Protein AF-A0A2P4SS61-F1 (afdb_monomer_lite)

Structure (mmCIF, N/CA/C/O backbone):
data_AF-A0A2P4SS61-F1
#
_entry.id   AF-A0A2P4SS61-F1
#
loop_
_atom_site.group_PDB
_atom_site.id
_atom_site.type_symbol
_atom_site.label_atom_id
_atom_site.label_alt_id
_atom_site.label_comp_id
_atom_site.label_asym_id
_atom_site.label_entity_id
_atom_site.label_seq_id
_atom_site.pdbx_PDB_ins_code
_atom_site.Cartn_x
_atom_site.Cartn_y
_atom_site.Cartn_z
_atom_site.occupancy
_atom_site.B_iso_or_equiv
_atom_site.auth_seq_id
_atom_site.auth_comp_id
_atom_site.auth_asym_id
_atom_site.auth_atom_id
_atom_site.pdbx_PDB_model_num
ATOM 1 N N . MET A 1 1 ? 5.487 9.441 -10.536 1.00 86.31 1 MET A N 1
ATOM 2 C CA . MET A 1 1 ? 6.917 9.079 -10.366 1.00 86.31 1 MET A CA 1
ATOM 3 C C . MET A 1 1 ? 7.861 10.261 -10.064 1.00 86.31 1 MET A C 1
ATOM 5 O O . MET A 1 1 ? 9.071 10.093 -10.123 1.00 86.31 1 MET A O 1
ATOM 9 N N . LYS A 1 2 ? 7.363 11.444 -9.656 1.00 88.50 2 LYS A N 1
ATOM 10 C CA . LYS A 1 2 ? 8.161 12.692 -9.573 1.00 88.50 2 LYS A CA 1
ATOM 11 C C . LYS A 1 2 ? 9.349 12.662 -8.593 1.00 88.50 2 LYS A C 1
ATOM 13 O O . LYS A 1 2 ? 10.308 13.393 -8.792 1.00 88.50 2 LYS A O 1
ATOM 18 N N . VAL A 1 3 ? 9.294 11.827 -7.553 1.00 93.12 3 VAL A N 1
ATOM 19 C CA . VAL A 1 3 ? 10.321 11.766 -6.492 1.00 93.12 3 VAL A CA 1
ATOM 20 C C . VAL A 1 3 ? 11.414 10.721 -6.737 1.00 93.12 3 VAL A C 1
ATOM 22 O O . VAL A 1 3 ? 12.412 10.712 -6.022 1.00 93.12 3 VAL A O 1
ATOM 25 N N . VAL A 1 4 ? 11.265 9.859 -7.751 1.00 91.88 4 VAL A N 1
ATOM 26 C CA . VAL A 1 4 ? 12.262 8.822 -8.068 1.00 91.88 4 VAL A CA 1
ATOM 27 C C . VAL A 1 4 ? 13.613 9.447 -8.450 1.00 91.88 4 VAL A C 1
ATOM 29 O O . VAL A 1 4 ? 14.601 9.089 -7.815 1.00 91.88 4 VAL A O 1
ATOM 32 N N . PRO A 1 5 ? 13.706 10.457 -9.340 1.00 91.62 5 PRO A N 1
ATOM 33 C CA . PRO A 1 5 ? 14.998 11.071 -9.667 1.00 91.62 5 PRO A CA 1
ATOM 34 C C . PRO A 1 5 ? 15.740 11.650 -8.450 1.00 91.62 5 PRO A C 1
ATOM 36 O O . PRO A 1 5 ? 16.960 11.542 -8.356 1.00 91.62 5 PRO A O 1
ATOM 39 N N . MET A 1 6 ? 15.006 12.209 -7.478 1.00 94.12 6 MET A N 1
ATOM 40 C CA . MET A 1 6 ? 15.594 12.737 -6.239 1.00 94.12 6 MET A CA 1
ATOM 41 C C . MET A 1 6 ? 16.212 11.623 -5.384 1.00 94.12 6 MET A C 1
ATOM 43 O O . MET A 1 6 ? 17.304 11.784 -4.838 1.00 94.12 6 MET A O 1
ATOM 47 N N . ALA A 1 7 ? 15.525 10.483 -5.277 1.00 92.81 7 ALA A N 1
ATOM 48 C CA . ALA A 1 7 ? 16.041 9.319 -4.569 1.00 92.81 7 ALA A CA 1
ATOM 49 C C . ALA A 1 7 ? 17.278 8.736 -5.278 1.00 92.81 7 ALA A C 1
ATOM 51 O O . ALA A 1 7 ? 18.254 8.387 -4.613 1.00 92.81 7 ALA A O 1
ATOM 52 N N . GLU A 1 8 ? 17.285 8.705 -6.614 1.00 91.06 8 GLU A N 1
ATOM 53 C CA . GLU A 1 8 ? 18.435 8.240 -7.396 1.00 91.06 8 GLU A CA 1
ATOM 54 C C . GLU A 1 8 ? 19.665 9.127 -7.158 1.00 91.06 8 GLU A C 1
ATOM 56 O O . GLU A 1 8 ? 20.767 8.629 -6.921 1.00 91.06 8 GLU A O 1
ATOM 61 N N . GLU A 1 9 ? 19.478 10.450 -7.176 1.00 91.38 9 GLU A N 1
ATOM 62 C CA . GLU A 1 9 ? 20.546 11.417 -6.924 1.00 91.38 9 GLU A CA 1
ATOM 63 C C . GLU A 1 9 ? 21.148 11.238 -5.523 1.00 91.38 9 GLU A C 1
ATOM 65 O O . GLU A 1 9 ? 22.372 11.243 -5.358 1.00 91.38 9 GLU A O 1
ATOM 70 N N . TYR A 1 10 ? 20.303 11.033 -4.511 1.00 92.62 10 TYR A N 1
ATOM 71 C CA . TYR A 1 10 ? 20.761 10.749 -3.154 1.00 92.62 10 TYR A CA 1
ATOM 72 C C . TYR A 1 10 ? 21.567 9.443 -3.082 1.00 92.62 10 TYR A C 1
ATOM 74 O O . TYR A 1 10 ? 22.653 9.414 -2.495 1.00 92.62 10 TYR A O 1
ATOM 82 N N . CYS A 1 11 ? 21.088 8.373 -3.722 1.00 91.56 11 CYS A N 1
ATOM 83 C CA . CYS A 1 11 ? 21.790 7.092 -3.780 1.00 91.56 11 CYS A CA 1
ATOM 84 C C . CYS A 1 11 ? 23.142 7.204 -4.499 1.00 91.56 11 CYS A C 1
ATOM 86 O O . CYS A 1 11 ? 24.132 6.674 -4.002 1.00 91.56 11 CYS A O 1
ATOM 88 N N . LYS A 1 12 ? 23.230 7.951 -5.607 1.00 89.31 12 LYS A N 1
ATOM 89 C CA . LYS A 1 12 ? 24.498 8.210 -6.318 1.00 89.31 12 LYS A CA 1
ATOM 90 C C . LYS A 1 12 ? 25.542 8.896 -5.431 1.00 89.31 12 LYS A C 1
ATOM 92 O O . LYS A 1 12 ? 26.730 8.628 -5.575 1.00 89.31 12 LYS A O 1
ATOM 97 N N . LYS A 1 13 ? 25.113 9.757 -4.501 1.00 91.00 13 LYS A N 1
ATOM 98 C CA . LYS A 1 13 ? 26.004 10.457 -3.555 1.00 91.00 13 LYS A CA 1
ATOM 99 C C . LYS A 1 13 ? 26.447 9.591 -2.374 1.00 91.00 13 LYS A C 1
ATOM 101 O O . LYS A 1 13 ? 27.495 9.856 -1.794 1.00 91.00 13 LYS A O 1
ATOM 106 N N . THR A 1 14 ? 25.649 8.598 -1.987 1.00 91.62 14 THR A N 1
ATOM 107 C CA . THR A 1 14 ? 25.824 7.862 -0.721 1.00 91.62 14 THR A CA 1
ATOM 108 C C . THR A 1 14 ? 26.256 6.407 -0.900 1.00 91.62 14 THR A C 1
ATOM 110 O O . THR A 1 14 ? 26.855 5.835 0.010 1.00 91.62 14 THR A O 1
ATOM 113 N N . ILE A 1 15 ? 26.012 5.807 -2.068 1.00 88.62 15 ILE A N 1
ATOM 114 C CA . ILE A 1 15 ? 26.295 4.397 -2.351 1.00 88.62 15 ILE A CA 1
ATOM 115 C C . ILE A 1 15 ? 27.513 4.289 -3.268 1.00 88.62 15 ILE A C 1
ATOM 117 O O . ILE A 1 15 ? 27.494 4.700 -4.425 1.00 88.62 15 ILE A O 1
ATOM 121 N N . ARG A 1 16 ? 28.575 3.665 -2.749 1.00 83.38 16 ARG A N 1
ATOM 122 C CA . ARG A 1 16 ? 29.900 3.571 -3.387 1.00 83.38 16 ARG A CA 1
ATOM 123 C C . ARG A 1 16 ? 29.903 2.854 -4.750 1.00 83.38 16 ARG A C 1
ATOM 125 O O . ARG A 1 16 ? 30.780 3.121 -5.561 1.00 83.38 16 ARG A O 1
ATOM 132 N N . HIS A 1 17 ? 28.921 1.983 -4.994 1.00 83.38 17 HIS A N 1
ATOM 133 C CA . HIS A 1 17 ? 28.799 1.127 -6.183 1.00 83.38 17 HIS A CA 1
ATOM 134 C C . HIS A 1 17 ? 27.441 1.282 -6.888 1.00 83.38 17 HIS A C 1
ATOM 136 O O . HIS A 1 17 ? 26.876 0.311 -7.375 1.00 83.38 17 HIS A O 1
ATOM 142 N N . MET A 1 18 ? 26.873 2.495 -6.928 1.00 78.88 18 MET A N 1
ATOM 143 C CA . MET A 1 18 ? 25.515 2.700 -7.465 1.00 78.88 18 MET A CA 1
ATOM 144 C C . MET A 1 18 ? 25.347 2.193 -8.909 1.00 78.88 18 MET A C 1
ATOM 146 O O . MET A 1 18 ? 24.299 1.646 -9.230 1.00 78.88 18 MET A O 1
ATOM 150 N N . ALA A 1 19 ? 26.384 2.284 -9.748 1.00 75.75 19 ALA A N 1
ATOM 151 C CA . ALA A 1 19 ? 26.342 1.795 -11.130 1.00 75.75 19 ALA A CA 1
ATOM 152 C C . ALA A 1 19 ? 25.915 0.315 -11.248 1.00 75.75 19 ALA A C 1
ATOM 154 O O . ALA A 1 19 ? 25.241 -0.048 -12.206 1.00 75.75 19 ALA A O 1
ATOM 155 N N . GLU A 1 20 ? 26.226 -0.519 -10.250 1.00 79.94 20 GLU A N 1
ATOM 156 C CA . GLU A 1 20 ? 25.826 -1.936 -10.198 1.00 79.94 20 GLU A CA 1
ATOM 157 C C . GLU A 1 20 ? 24.316 -2.122 -9.939 1.00 79.94 20 GLU A C 1
ATOM 159 O O . GLU A 1 20 ? 23.765 -3.190 -10.184 1.00 79.94 20 GLU A O 1
ATOM 164 N N . TYR A 1 21 ? 23.621 -1.076 -9.481 1.00 78.50 21 TYR A N 1
ATOM 165 C CA . TYR A 1 21 ? 22.190 -1.076 -9.164 1.00 78.50 21 TYR A CA 1
ATOM 166 C C . TYR A 1 21 ? 21.334 -0.358 -10.210 1.00 78.50 21 TYR A C 1
ATOM 168 O O . TYR A 1 21 ? 20.114 -0.294 -10.055 1.00 78.50 21 TYR A O 1
ATOM 176 N N . GLN A 1 22 ? 21.938 0.178 -11.274 1.00 79.44 22 GLN A N 1
ATOM 177 C CA . GLN A 1 22 ? 21.225 0.968 -12.279 1.00 79.44 22 GLN A CA 1
ATOM 178 C C . GLN A 1 22 ? 20.121 0.160 -12.982 1.00 79.44 22 GLN A C 1
ATOM 180 O O . GLN A 1 22 ? 19.019 0.667 -13.190 1.00 79.44 22 GLN A O 1
ATOM 185 N N . GLU A 1 23 ? 20.364 -1.119 -13.279 1.00 78.88 23 GLU A N 1
ATOM 186 C CA . GLU A 1 23 ? 19.347 -2.005 -13.863 1.00 78.88 23 GLU A CA 1
ATOM 187 C C . GLU A 1 23 ? 18.187 -2.277 -12.891 1.00 78.88 23 GLU A C 1
ATOM 189 O O . GLU A 1 23 ? 17.019 -2.261 -13.282 1.00 78.88 23 GLU A O 1
ATOM 194 N N . HIS A 1 24 ? 18.487 -2.466 -11.602 1.00 82.69 24 HIS A N 1
ATOM 195 C CA . HIS A 1 24 ? 17.469 -2.648 -10.563 1.00 82.69 24 HIS A CA 1
ATOM 196 C C . HIS A 1 24 ? 16.630 -1.386 -10.342 1.00 82.69 24 HIS A C 1
ATOM 198 O O . HIS A 1 24 ? 15.429 -1.482 -10.077 1.00 82.69 24 HIS A O 1
ATOM 204 N N . TRP A 1 25 ? 17.249 -0.213 -10.490 1.00 88.69 25 TRP A N 1
ATOM 205 C CA . TRP A 1 25 ? 16.561 1.071 -10.451 1.00 88.69 25 TRP A CA 1
ATOM 206 C C . TRP A 1 25 ? 15.530 1.182 -11.574 1.00 88.69 25 TRP A C 1
ATOM 208 O O . TRP A 1 25 ? 14.345 1.406 -11.319 1.00 88.69 25 TRP A O 1
ATOM 218 N N . PHE A 1 26 ? 15.975 0.938 -12.811 1.00 90.38 26 PHE A N 1
ATOM 219 C CA . PHE A 1 26 ? 15.113 0.970 -13.989 1.00 90.38 26 PHE A CA 1
ATOM 220 C C . PHE A 1 26 ? 13.969 -0.042 -13.887 1.00 90.38 26 PHE A C 1
ATOM 222 O O . PHE A 1 26 ? 12.832 0.272 -14.230 1.00 90.38 26 PHE A O 1
ATOM 229 N N . TYR A 1 27 ? 14.237 -1.239 -13.358 1.00 93.25 27 TYR A N 1
ATOM 230 C CA . TYR A 1 27 ? 13.207 -2.254 -13.151 1.00 93.25 27 TYR A CA 1
ATOM 231 C C . TYR A 1 27 ? 12.065 -1.757 -12.251 1.00 93.25 27 TYR A C 1
ATOM 233 O O . TYR A 1 27 ? 10.894 -1.913 -12.602 1.00 93.25 27 TYR A O 1
ATOM 241 N N . PHE A 1 28 ? 12.388 -1.154 -11.100 1.00 94.88 28 PHE A N 1
ATOM 242 C CA . PHE A 1 28 ? 11.371 -0.615 -10.194 1.00 94.88 28 PHE A CA 1
ATOM 243 C C . PHE A 1 28 ? 10.558 0.487 -10.876 1.00 94.88 28 PHE A C 1
ATOM 245 O O . PHE A 1 28 ? 9.327 0.461 -10.836 1.00 94.88 28 PHE A O 1
ATOM 252 N N . GLU A 1 29 ? 11.243 1.436 -11.517 1.00 95.06 29 GLU A N 1
ATOM 253 C CA . GLU A 1 29 ? 10.599 2.563 -12.184 1.00 95.06 29 GLU A CA 1
ATOM 254 C C . GLU A 1 29 ? 9.654 2.101 -13.297 1.00 95.06 29 GLU A C 1
ATOM 256 O O . GLU A 1 29 ? 8.484 2.485 -13.294 1.00 95.06 29 GLU A O 1
ATOM 261 N N . ALA A 1 30 ? 10.120 1.219 -14.181 1.00 95.38 30 ALA A N 1
ATOM 262 C CA . ALA A 1 30 ? 9.322 0.692 -15.280 1.00 95.38 30 ALA A CA 1
ATOM 263 C C . ALA A 1 30 ? 8.084 -0.064 -14.775 1.00 95.38 30 ALA A C 1
ATOM 265 O O . ALA A 1 30 ? 6.982 0.148 -15.275 1.00 95.38 30 ALA A O 1
ATOM 266 N N . LYS A 1 31 ? 8.221 -0.910 -13.742 1.00 97.06 31 LYS A N 1
ATOM 267 C CA . LYS A 1 31 ? 7.077 -1.639 -13.164 1.00 97.06 31 LYS A CA 1
ATOM 268 C C . LYS A 1 31 ? 6.001 -0.700 -12.624 1.00 97.06 31 LYS A C 1
ATOM 270 O O . LYS A 1 31 ? 4.818 -0.959 -12.830 1.00 97.06 31 LYS A O 1
ATOM 275 N N . TRP A 1 32 ? 6.397 0.381 -11.959 1.00 97.44 32 TRP A N 1
ATOM 276 C CA . TRP A 1 32 ? 5.450 1.379 -11.465 1.00 97.44 32 TRP A CA 1
ATOM 277 C C . TRP A 1 32 ? 4.841 2.226 -12.582 1.00 97.44 32 TRP A C 1
ATOM 279 O O . TRP A 1 32 ? 3.655 2.529 -12.505 1.00 97.44 32 TRP A O 1
ATOM 289 N N . GLN A 1 33 ? 5.601 2.572 -13.624 1.00 96.38 33 GLN A N 1
ATOM 290 C CA . GLN A 1 33 ? 5.058 3.251 -14.805 1.00 96.38 33 GLN A CA 1
ATOM 291 C C . GLN A 1 33 ? 3.977 2.396 -15.481 1.00 96.38 33 GLN A C 1
ATOM 293 O O . GLN A 1 33 ? 2.853 2.868 -15.628 1.00 96.38 33 GLN A O 1
ATOM 298 N N . PHE A 1 34 ? 4.260 1.116 -15.754 1.00 96.88 34 PHE A N 1
ATOM 299 C CA . PHE A 1 34 ? 3.276 0.200 -16.340 1.00 96.88 34 PHE A CA 1
ATOM 300 C C . PHE A 1 34 ? 2.013 0.055 -15.489 1.00 96.88 34 PHE A C 1
ATOM 302 O O . PHE A 1 34 ? 0.916 0.036 -16.030 1.00 96.88 34 PHE A O 1
ATOM 309 N N . TYR A 1 35 ? 2.143 -0.028 -14.163 1.00 97.88 35 TYR A N 1
ATOM 310 C CA . TYR A 1 35 ? 0.983 -0.087 -13.272 1.00 97.88 35 TYR A CA 1
ATOM 311 C C . TYR A 1 35 ? 0.119 1.182 -13.346 1.00 97.88 35 TYR A C 1
ATOM 313 O O . TYR A 1 35 ? -1.105 1.092 -13.431 1.00 97.88 35 TYR A O 1
ATOM 321 N N . LEU A 1 36 ? 0.745 2.364 -13.312 1.00 97.06 36 LEU A N 1
ATOM 322 C CA . LEU A 1 36 ? 0.020 3.635 -13.376 1.00 97.06 36 LEU A CA 1
ATOM 323 C C . LEU A 1 36 ? -0.692 3.803 -14.722 1.00 97.06 36 LEU A C 1
ATOM 325 O O . LEU A 1 36 ? -1.822 4.281 -14.744 1.00 97.06 36 LEU A O 1
ATOM 329 N N . GLU A 1 37 ? -0.064 3.369 -15.816 1.00 96.44 37 GLU A N 1
ATOM 330 C CA . GLU A 1 37 ? -0.681 3.312 -17.145 1.00 96.44 37 GLU A CA 1
ATOM 331 C C . GLU A 1 37 ? -1.847 2.314 -17.187 1.00 96.44 37 GLU A C 1
ATOM 333 O O . GLU A 1 37 ? -2.932 2.674 -17.632 1.00 96.44 37 GLU A O 1
ATOM 338 N N . GLU A 1 38 ? -1.667 1.098 -16.655 1.00 96.81 38 GLU A N 1
ATOM 339 C CA . GLU A 1 38 ? -2.710 0.058 -16.594 1.00 96.81 38 GLU A CA 1
ATOM 340 C C . GLU A 1 38 ? -3.948 0.507 -15.798 1.00 96.81 38 GLU A C 1
ATOM 342 O O . GLU A 1 38 ? -5.055 0.046 -16.063 1.00 96.81 38 GLU A O 1
ATOM 347 N N . ARG A 1 39 ? -3.776 1.396 -14.812 1.00 97.69 39 ARG A N 1
ATOM 348 C CA . ARG A 1 39 ? -4.869 1.985 -14.020 1.00 97.69 39 ARG A CA 1
ATOM 349 C C . ARG A 1 39 ? -5.314 3.363 -14.497 1.00 97.69 39 ARG A C 1
ATOM 351 O O . ARG A 1 39 ? -6.156 3.968 -13.836 1.00 97.69 39 ARG A O 1
ATOM 358 N N . GLU A 1 40 ? -4.750 3.872 -15.589 1.00 96.94 40 GLU A N 1
ATOM 359 C CA . GLU A 1 40 ? -5.021 5.214 -16.119 1.00 96.94 40 GLU A CA 1
ATOM 360 C C . GLU A 1 40 ? -4.854 6.333 -15.066 1.00 96.94 40 GLU A C 1
ATOM 362 O O . GLU A 1 40 ? -5.559 7.346 -15.069 1.00 96.94 40 GLU A O 1
ATOM 367 N N . ILE A 1 41 ? -3.905 6.155 -14.139 1.00 96.06 41 ILE A N 1
ATOM 368 C CA . ILE A 1 41 ? -3.615 7.118 -13.073 1.00 96.06 41 ILE A CA 1
ATOM 369 C C . ILE A 1 41 ? -2.646 8.160 -13.618 1.00 96.06 41 ILE A C 1
ATOM 371 O O . ILE A 1 41 ? -1.423 7.999 -13.594 1.00 96.06 41 ILE A O 1
ATOM 375 N N . ASN A 1 42 ? -3.211 9.260 -14.091 1.00 92.56 42 ASN A N 1
ATOM 376 C CA . ASN A 1 42 ? -2.471 10.405 -14.598 1.00 92.56 42 ASN A CA 1
ATOM 377 C C . ASN A 1 42 ? -3.188 11.719 -14.246 1.00 92.56 42 ASN A C 1
ATOM 379 O O . ASN A 1 42 ? -4.308 11.729 -13.727 1.00 92.56 42 ASN A O 1
ATOM 383 N N . GLU A 1 43 ? -2.517 12.842 -14.506 1.00 88.88 43 GLU A N 1
ATOM 384 C CA . GLU A 1 43 ? -3.051 14.172 -14.192 1.00 88.88 43 GLU A CA 1
ATOM 385 C C . GLU A 1 43 ? -4.319 14.495 -15.001 1.00 88.88 43 GLU A C 1
ATOM 387 O O . GLU A 1 43 ? -5.222 15.144 -14.472 1.00 88.88 43 GLU A O 1
ATOM 392 N N . GLU A 1 44 ? -4.429 13.990 -16.235 1.00 88.69 44 GLU A N 1
ATOM 393 C CA . GLU A 1 44 ? -5.590 14.196 -17.112 1.00 88.69 44 GLU A CA 1
ATOM 394 C C . GLU A 1 44 ? -6.861 13.554 -16.533 1.00 88.69 44 GLU A C 1
ATOM 396 O O . GLU A 1 44 ? -7.924 14.174 -16.531 1.00 88.69 44 GLU A O 1
ATOM 401 N N . ASN A 1 45 ? -6.742 12.363 -15.939 1.00 87.56 45 ASN A N 1
ATOM 402 C CA . ASN A 1 45 ? -7.835 11.654 -15.270 1.00 87.56 45 ASN A CA 1
ATOM 403 C C . ASN A 1 45 ? -7.965 12.003 -13.772 1.00 87.56 45 ASN A C 1
ATOM 405 O O . ASN A 1 45 ? -8.505 11.234 -12.974 1.00 87.56 45 ASN A O 1
ATOM 409 N N . GLN A 1 46 ? -7.439 13.157 -13.341 1.00 90.44 46 GLN A N 1
ATOM 410 C CA . GLN A 1 46 ? -7.485 13.611 -11.942 1.00 90.44 46 GLN A CA 1
ATOM 411 C C . GLN A 1 46 ? -6.901 12.593 -10.942 1.00 90.44 46 GLN A C 1
ATOM 413 O O . GLN A 1 46 ? -7.303 12.564 -9.777 1.00 90.44 46 GLN A O 1
ATOM 418 N N . ASN A 1 47 ? -5.960 11.754 -11.384 1.00 88.56 47 ASN A N 1
ATOM 419 C CA . ASN A 1 47 ? -5.385 10.646 -10.618 1.00 88.56 47 ASN A CA 1
ATOM 420 C C . ASN A 1 47 ? -6.419 9.630 -10.090 1.00 88.56 47 ASN A C 1
ATOM 422 O O . ASN A 1 47 ? -6.185 8.988 -9.064 1.00 88.56 47 ASN A O 1
ATOM 426 N N . LYS A 1 48 ? -7.567 9.480 -10.760 1.00 93.25 48 LYS A N 1
ATOM 427 C CA . LYS A 1 48 ? -8.544 8.432 -10.445 1.00 93.25 48 LYS A CA 1
ATOM 428 C C . LYS A 1 48 ? -8.147 7.138 -11.143 1.00 93.25 48 LYS A C 1
ATOM 430 O O . LYS A 1 48 ? -7.853 7.140 -12.330 1.00 93.25 48 LYS A O 1
ATOM 435 N N . ALA A 1 49 ? -8.149 6.041 -10.395 1.00 96.69 49 ALA A N 1
ATOM 436 C CA . ALA A 1 49 ? -7.842 4.729 -10.943 1.00 96.69 49 ALA A CA 1
ATOM 437 C C . ALA A 1 49 ? -9.051 4.141 -11.679 1.00 96.69 49 ALA A C 1
ATOM 439 O O . ALA A 1 49 ? -10.172 4.176 -11.165 1.00 96.69 49 ALA A O 1
ATOM 440 N N . VAL A 1 50 ? -8.800 3.559 -12.846 1.00 97.06 50 VAL A N 1
ATOM 441 C CA . VAL A 1 50 ? -9.758 2.759 -13.610 1.00 97.06 50 VAL A CA 1
ATOM 442 C C . VAL A 1 50 ? -9.463 1.285 -13.353 1.00 97.06 50 VAL A C 1
ATOM 444 O O . VAL A 1 50 ? -8.320 0.846 -13.454 1.00 97.06 50 VAL A O 1
ATOM 447 N N . PHE A 1 51 ? -10.492 0.522 -12.989 1.00 97.38 51 PHE A N 1
ATOM 448 C CA . PHE A 1 51 ? -10.388 -0.919 -12.759 1.00 97.38 51 PHE A CA 1
ATOM 449 C C . PHE A 1 51 ? -11.077 -1.690 -13.890 1.00 97.38 51 PHE A C 1
ATOM 451 O O . PHE A 1 51 ? -12.054 -1.185 -14.444 1.00 97.38 51 PHE A O 1
ATOM 458 N N . PRO A 1 52 ? -10.615 -2.912 -14.214 1.00 96.56 52 PRO A N 1
ATOM 459 C CA . PRO A 1 52 ? -11.307 -3.775 -15.166 1.00 96.56 52 PRO A CA 1
ATOM 460 C C . PRO A 1 52 ? -12.741 -4.092 -14.718 1.00 96.56 52 PRO A C 1
ATOM 462 O O . PRO A 1 52 ? -12.988 -4.243 -13.520 1.00 96.56 52 PRO A O 1
ATOM 465 N N . ASP A 1 53 ? -13.654 -4.284 -15.676 1.00 95.00 53 ASP A N 1
ATOM 466 C CA . ASP A 1 53 ? -15.054 -4.655 -15.400 1.00 95.00 53 ASP A CA 1
ATOM 467 C C . ASP A 1 53 ? -15.162 -5.943 -14.568 1.00 95.00 53 ASP A C 1
ATOM 469 O O . ASP A 1 53 ? -15.981 -6.033 -13.653 1.00 95.00 53 ASP A O 1
ATOM 473 N N . ASN A 1 54 ? -14.308 -6.934 -14.863 1.00 95.81 54 ASN A N 1
ATOM 474 C CA . ASN A 1 54 ? -14.124 -8.105 -14.013 1.00 95.81 54 ASN A CA 1
ATOM 475 C C . ASN A 1 54 ? -12.804 -8.004 -13.242 1.00 95.81 54 ASN A C 1
ATOM 477 O O . ASN A 1 54 ? -11.724 -8.142 -13.817 1.00 95.81 54 ASN A O 1
ATOM 481 N N . TYR A 1 55 ? -12.903 -7.800 -11.931 1.00 96.50 55 TYR A N 1
ATOM 482 C CA . TYR A 1 55 ? -11.754 -7.740 -11.029 1.00 96.50 55 TYR A CA 1
ATOM 483 C C . TYR A 1 55 ? -12.032 -8.494 -9.721 1.00 96.50 55 TYR A C 1
ATOM 485 O O . TYR A 1 55 ? -11.779 -8.013 -8.610 1.00 96.50 55 TYR A O 1
ATOM 493 N N . ASP A 1 56 ? -12.614 -9.685 -9.867 1.00 97.25 56 ASP A N 1
ATOM 494 C CA . ASP A 1 56 ? -12.868 -10.628 -8.781 1.00 97.25 56 ASP A CA 1
ATOM 495 C C . ASP A 1 56 ? -11.569 -11.213 -8.182 1.00 97.25 56 ASP A C 1
ATOM 497 O O . ASP A 1 56 ? -10.454 -10.838 -8.545 1.00 97.25 56 ASP A O 1
ATOM 501 N N . ALA A 1 57 ? -11.696 -12.119 -7.210 1.00 97.56 57 ALA A N 1
ATOM 502 C CA . ALA A 1 57 ? -10.535 -12.710 -6.546 1.00 97.56 57 ALA A CA 1
ATOM 503 C C . ALA A 1 57 ? -9.621 -13.502 -7.503 1.00 97.56 57 ALA A C 1
ATOM 505 O O . ALA A 1 57 ? -8.404 -13.500 -7.313 1.00 97.56 57 ALA A O 1
ATOM 506 N N . GLU A 1 58 ? -10.175 -14.154 -8.530 1.00 97.88 58 GLU A N 1
ATOM 507 C CA . GLU A 1 58 ? -9.398 -14.934 -9.495 1.00 97.88 58 GLU A CA 1
ATOM 508 C C . GLU A 1 58 ? -8.622 -14.010 -10.445 1.00 97.88 58 GLU A C 1
ATOM 510 O O . GLU A 1 58 ? -7.426 -14.209 -10.679 1.00 97.88 58 GLU A O 1
ATOM 515 N N . GLU A 1 59 ? -9.267 -12.958 -10.946 1.00 98.19 59 GLU A N 1
ATOM 516 C CA . GLU A 1 59 ? -8.615 -11.969 -11.806 1.00 98.19 59 GLU A CA 1
ATOM 517 C C . GLU A 1 59 ? -7.573 -11.138 -11.048 1.00 98.19 59 GLU A C 1
ATOM 519 O O . GLU A 1 59 ? -6.493 -10.855 -11.584 1.00 98.19 59 GLU A O 1
ATOM 524 N N . ARG A 1 60 ? -7.819 -10.822 -9.770 1.00 98.19 60 ARG A N 1
ATOM 525 C CA . ARG A 1 60 ? -6.806 -10.204 -8.900 1.00 98.19 60 ARG A CA 1
ATOM 526 C C . ARG A 1 60 ? -5.599 -11.109 -8.709 1.00 98.19 60 ARG A C 1
ATOM 528 O O . ARG A 1 60 ? -4.471 -10.651 -8.862 1.00 98.19 60 ARG A O 1
ATOM 535 N N . GLU A 1 61 ? -5.809 -12.400 -8.470 1.00 97.56 61 GLU A N 1
ATOM 536 C CA . GLU A 1 61 ? -4.719 -13.368 -8.337 1.00 97.56 61 GLU A CA 1
ATOM 537 C C . GLU A 1 61 ? -3.846 -13.416 -9.605 1.00 97.56 61 GLU A C 1
ATOM 539 O O . GLU A 1 61 ? -2.617 -13.329 -9.525 1.00 97.56 61 GLU A O 1
ATOM 544 N N . LYS A 1 62 ? -4.463 -13.476 -10.793 1.00 97.94 62 LYS A N 1
ATOM 545 C CA . LYS A 1 62 ? -3.742 -13.421 -12.080 1.00 97.94 62 LYS A CA 1
ATOM 546 C C . LYS A 1 62 ? -2.971 -12.109 -12.243 1.00 97.94 62 LYS A C 1
ATOM 548 O O . LYS A 1 62 ? -1.824 -12.117 -12.699 1.00 97.94 62 LYS A O 1
ATOM 553 N N . THR A 1 63 ? -3.581 -10.991 -11.863 1.00 97.94 63 THR A N 1
ATOM 554 C CA . THR A 1 63 ? -2.980 -9.652 -11.945 1.00 97.94 63 THR A CA 1
ATOM 555 C C . THR A 1 63 ? -1.765 -9.530 -11.024 1.00 97.94 63 THR A C 1
ATOM 557 O O . THR A 1 63 ? -0.680 -9.163 -11.474 1.00 97.94 63 THR A O 1
ATOM 560 N N . TYR A 1 64 ? -1.880 -9.953 -9.766 1.00 98.19 64 TYR A N 1
ATOM 561 C CA . TYR A 1 64 ? -0.788 -9.881 -8.792 1.00 98.19 64 TYR A CA 1
ATOM 562 C C . TYR A 1 64 ? 0.397 -10.767 -9.185 1.00 98.19 64 TYR A C 1
ATOM 564 O O . TYR A 1 64 ? 1.553 -10.366 -9.029 1.00 98.19 64 TYR A O 1
ATOM 572 N N . ARG A 1 65 ? 0.141 -11.944 -9.772 1.00 97.50 65 ARG A N 1
ATOM 573 C CA . ARG A 1 65 ? 1.211 -12.779 -10.344 1.00 97.50 65 ARG A CA 1
ATOM 574 C C . ARG A 1 65 ? 1.920 -12.093 -11.509 1.00 97.50 65 ARG A C 1
ATOM 576 O O . ARG A 1 65 ? 3.142 -12.193 -11.593 1.00 97.50 65 ARG A O 1
ATOM 583 N N . ARG A 1 66 ? 1.193 -11.372 -12.367 1.00 96.88 66 ARG A N 1
ATOM 584 C CA . ARG A 1 66 ? 1.753 -10.631 -13.513 1.00 96.88 66 ARG A CA 1
ATOM 585 C C . ARG A 1 66 ? 2.655 -9.472 -13.086 1.00 96.88 66 ARG A C 1
ATOM 587 O O . ARG A 1 66 ? 3.679 -9.221 -13.722 1.00 96.88 66 ARG A O 1
ATOM 594 N N . TRP A 1 67 ? 2.294 -8.769 -12.015 1.00 97.12 67 TRP A N 1
ATOM 595 C CA . TRP A 1 67 ? 3.122 -7.687 -11.471 1.00 97.12 67 TRP A CA 1
ATOM 596 C C . TRP A 1 67 ? 4.380 -8.204 -10.770 1.00 97.12 67 TRP A C 1
ATOM 598 O O . TRP A 1 67 ? 5.416 -7.531 -10.780 1.00 97.12 67 TRP A O 1
ATOM 608 N N . SER A 1 68 ? 4.322 -9.411 -10.211 1.00 96.25 68 SER A N 1
ATOM 609 C CA . SER A 1 68 ? 5.457 -10.034 -9.535 1.00 96.25 68 SER A CA 1
ATOM 610 C C . SER A 1 68 ? 6.623 -10.361 -10.476 1.00 96.25 68 SER A C 1
ATOM 612 O O . SER A 1 68 ? 6.453 -10.537 -11.682 1.00 96.25 68 SER A O 1
ATOM 614 N N . SER A 1 69 ? 7.828 -10.476 -9.914 1.00 92.19 69 SER A N 1
ATOM 615 C CA . SER A 1 69 ? 9.014 -10.930 -10.655 1.00 92.19 69 SER A CA 1
ATOM 616 C C . SER A 1 69 ? 9.145 -12.458 -10.724 1.00 92.19 69 SER A C 1
ATOM 618 O O . SER A 1 69 ? 9.849 -12.972 -11.583 1.00 92.19 69 SER A O 1
ATOM 620 N N . GLU A 1 70 ? 8.509 -13.188 -9.802 1.00 90.88 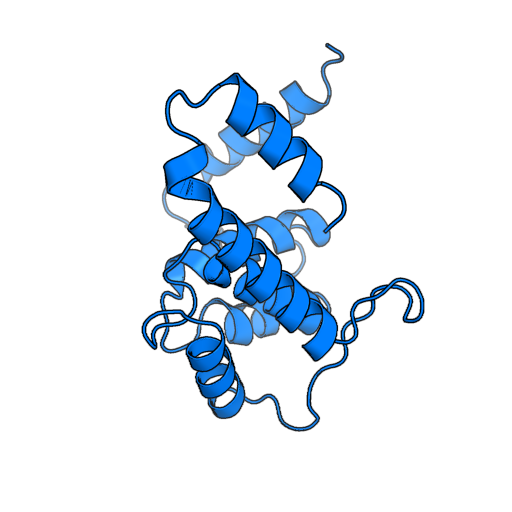70 GLU A N 1
ATOM 621 C CA . GLU A 1 70 ? 8.745 -14.626 -9.555 1.00 90.88 70 GLU A CA 1
ATOM 622 C C . GLU A 1 70 ? 7.446 -15.448 -9.501 1.00 90.88 70 GLU A C 1
ATOM 624 O O . GLU A 1 70 ? 7.423 -16.564 -8.989 1.00 90.88 70 GLU A O 1
ATOM 629 N N . GLY A 1 71 ? 6.334 -14.883 -9.970 1.00 93.69 71 GLY A N 1
ATOM 630 C CA . GLY A 1 71 ? 5.017 -15.520 -9.922 1.00 93.69 71 GLY A CA 1
ATOM 631 C C . GLY A 1 71 ? 4.334 -15.483 -8.550 1.00 93.69 71 GLY A C 1
ATOM 632 O O . GLY A 1 71 ? 3.259 -16.059 -8.410 1.00 93.69 71 GLY A O 1
ATOM 633 N N . ARG A 1 72 ? 4.913 -14.806 -7.547 1.00 96.31 72 ARG A N 1
ATOM 634 C CA . ARG A 1 72 ? 4.313 -14.600 -6.217 1.00 96.31 72 ARG A CA 1
ATOM 635 C C . ARG A 1 72 ? 4.162 -13.108 -5.923 1.00 96.31 72 ARG A C 1
ATOM 637 O O . ARG A 1 72 ? 5.132 -12.454 -5.547 1.00 96.31 72 ARG A O 1
ATOM 644 N N . GLY A 1 73 ? 2.946 -12.590 -6.105 1.00 97.56 73 GLY A N 1
ATOM 645 C CA . GLY A 1 73 ? 2.622 -11.172 -5.922 1.00 97.56 73 GLY A CA 1
ATOM 646 C C . GLY A 1 73 ? 2.846 -10.678 -4.498 1.00 97.56 73 GLY A C 1
ATOM 647 O O . GLY A 1 73 ? 2.481 -11.352 -3.537 1.00 97.56 73 GLY A O 1
ATOM 648 N N . GLY A 1 74 ? 3.442 -9.497 -4.373 1.00 97.75 74 GLY A N 1
ATOM 649 C CA . GLY A 1 74 ? 3.649 -8.804 -3.101 1.00 97.75 74 GLY A CA 1
ATOM 650 C C . GLY A 1 74 ? 4.910 -9.224 -2.350 1.00 97.75 74 GLY A C 1
ATOM 651 O O . GLY A 1 74 ? 5.110 -8.829 -1.205 1.00 97.75 74 GLY A O 1
ATOM 652 N N . ARG A 1 75 ? 5.762 -10.052 -2.964 1.00 96.50 75 ARG A N 1
ATOM 653 C CA . ARG A 1 75 ? 6.972 -10.583 -2.320 1.00 96.50 75 ARG A CA 1
ATOM 654 C C . ARG A 1 75 ? 8.142 -9.594 -2.352 1.00 96.50 75 ARG A C 1
ATOM 656 O O . ARG A 1 75 ? 9.099 -9.754 -1.594 1.00 96.50 75 ARG A O 1
ATOM 663 N N . ARG A 1 76 ? 8.136 -8.624 -3.268 1.00 96.00 76 ARG A N 1
ATOM 664 C CA . ARG A 1 76 ? 9.277 -7.752 -3.561 1.00 96.00 76 ARG A CA 1
ATOM 665 C C . ARG A 1 76 ? 8.930 -6.288 -3.293 1.00 96.00 76 ARG A C 1
ATOM 667 O O . ARG A 1 76 ? 7.781 -5.898 -3.114 1.00 96.00 76 ARG A O 1
ATOM 674 N N . GLY A 1 77 ? 9.969 -5.456 -3.247 1.00 95.38 77 GLY A N 1
ATOM 675 C CA . GLY A 1 77 ? 9.827 -4.035 -2.923 1.00 95.38 77 GLY A CA 1
ATOM 676 C C . GLY A 1 77 ? 9.024 -3.234 -3.952 1.00 95.38 77 GLY A C 1
ATOM 677 O O . GLY A 1 77 ? 8.514 -2.174 -3.608 1.00 95.38 77 GLY A O 1
ATOM 678 N N . HIS A 1 78 ? 8.888 -3.716 -5.194 1.00 96.94 78 HIS A N 1
ATOM 679 C CA . HIS A 1 78 ? 8.082 -3.039 -6.214 1.00 96.94 78 HIS A CA 1
ATOM 680 C C . HIS A 1 78 ? 6.596 -3.384 -6.104 1.00 96.94 78 HIS A C 1
ATOM 682 O O . HIS A 1 78 ? 5.773 -2.480 -6.188 1.00 96.94 78 HIS A O 1
ATOM 688 N N . ASP A 1 79 ? 6.248 -4.659 -5.902 1.00 98.00 79 ASP A N 1
ATOM 689 C CA . ASP A 1 79 ? 4.869 -5.144 -6.005 1.00 98.00 79 ASP A CA 1
ATOM 690 C C . ASP A 1 79 ? 4.111 -5.167 -4.672 1.00 98.00 79 ASP A C 1
ATOM 692 O O . ASP A 1 79 ? 2.897 -4.984 -4.679 1.00 98.00 79 ASP A O 1
ATOM 696 N N . ALA A 1 80 ? 4.786 -5.315 -3.526 1.00 98.50 80 ALA A N 1
ATOM 697 C CA . ALA A 1 80 ? 4.127 -5.238 -2.217 1.00 98.50 80 ALA A CA 1
ATOM 698 C C . ALA A 1 80 ? 3.400 -3.894 -1.992 1.00 98.50 80 ALA A C 1
ATOM 700 O O . ALA A 1 80 ? 2.189 -3.901 -1.749 1.00 98.50 80 ALA A O 1
ATOM 701 N N . PRO A 1 81 ? 4.073 -2.729 -2.126 1.00 98.50 81 PRO A N 1
ATOM 702 C CA . PRO A 1 81 ? 3.393 -1.439 -2.041 1.00 98.50 81 PRO A CA 1
ATOM 703 C C . PRO A 1 81 ? 2.420 -1.183 -3.201 1.00 98.50 81 PRO A C 1
ATOM 705 O O . PRO A 1 81 ? 1.433 -0.483 -3.002 1.00 98.50 81 PRO A O 1
ATOM 708 N N . MET A 1 82 ? 2.652 -1.751 -4.387 1.00 98.62 82 MET A N 1
ATOM 709 C CA . MET A 1 82 ? 1.761 -1.590 -5.544 1.00 98.62 82 MET A CA 1
ATOM 710 C C . MET A 1 82 ? 0.406 -2.269 -5.320 1.00 98.62 82 MET A C 1
ATOM 712 O O . MET A 1 82 ? -0.625 -1.635 -5.504 1.00 98.62 82 MET A O 1
ATOM 716 N N . ILE A 1 83 ? 0.394 -3.521 -4.850 1.00 98.81 83 ILE A N 1
ATOM 717 C CA . ILE A 1 83 ? -0.843 -4.247 -4.519 1.00 98.81 83 ILE A CA 1
ATOM 718 C C . ILE A 1 83 ? -1.576 -3.562 -3.361 1.00 98.81 83 ILE A C 1
ATOM 720 O O . ILE A 1 83 ? -2.795 -3.410 -3.401 1.00 98.81 83 ILE A O 1
ATOM 724 N N . ALA A 1 84 ? -0.842 -3.105 -2.343 1.00 98.81 84 ALA A N 1
ATOM 725 C CA . ALA A 1 84 ? -1.427 -2.351 -1.239 1.00 98.81 84 ALA A CA 1
ATOM 726 C C . ALA A 1 84 ? -2.088 -1.044 -1.713 1.00 98.81 84 ALA A C 1
ATOM 728 O O . ALA A 1 84 ? -3.175 -0.692 -1.255 1.00 98.81 84 ALA A O 1
ATOM 729 N N . TYR A 1 85 ? -1.448 -0.343 -2.650 1.00 98.62 85 TYR A N 1
ATOM 730 C CA . TYR A 1 85 ? -1.974 0.883 -3.237 1.00 98.62 85 TYR A CA 1
ATOM 731 C C . TYR A 1 85 ? -3.192 0.624 -4.139 1.00 98.62 85 TYR A C 1
ATOM 733 O O . TYR A 1 85 ? -4.195 1.321 -4.005 1.00 98.62 85 TYR A O 1
ATOM 741 N N . ASP A 1 86 ? -3.157 -0.416 -4.979 1.00 98.75 86 ASP A N 1
ATOM 742 C CA . ASP A 1 86 ? -4.295 -0.874 -5.795 1.00 98.75 86 ASP A CA 1
ATOM 743 C C . ASP A 1 86 ? -5.514 -1.214 -4.921 1.00 98.75 86 ASP A C 1
ATOM 745 O O . ASP A 1 86 ? -6.641 -0.802 -5.207 1.00 98.75 86 ASP A O 1
ATOM 749 N N . ALA A 1 87 ? -5.282 -1.900 -3.798 1.00 98.69 87 ALA A N 1
ATOM 750 C CA . ALA A 1 87 ? -6.318 -2.204 -2.821 1.00 98.69 87 ALA A CA 1
ATOM 751 C C . ALA A 1 87 ? -6.906 -0.939 -2.183 1.00 98.69 87 ALA A C 1
ATOM 753 O O . ALA A 1 87 ? -8.128 -0.818 -2.098 1.00 98.69 87 ALA A O 1
ATOM 754 N N . LEU A 1 88 ? -6.063 0.011 -1.764 1.00 98.56 88 LEU A N 1
ATOM 755 C CA . LEU A 1 88 ? -6.512 1.266 -1.160 1.00 98.56 88 LEU A CA 1
ATOM 756 C C . LEU A 1 88 ? -7.362 2.092 -2.134 1.00 98.56 88 LEU A C 1
ATOM 758 O O . LEU A 1 88 ? -8.415 2.594 -1.748 1.00 98.56 88 LEU A O 1
ATOM 762 N N . LEU A 1 89 ? -6.936 2.194 -3.395 1.00 97.94 89 LEU A N 1
ATOM 763 C CA . LEU A 1 89 ? -7.678 2.894 -4.446 1.00 97.94 89 LEU A CA 1
ATOM 764 C C . LEU A 1 89 ? -9.031 2.233 -4.733 1.00 97.94 89 LEU A C 1
ATOM 766 O O . LEU A 1 89 ? -10.029 2.922 -4.930 1.00 97.94 89 LEU A O 1
ATOM 770 N N . GLY A 1 90 ? -9.066 0.900 -4.743 1.00 97.50 90 GLY A N 1
ATOM 771 C CA . GLY A 1 90 ? -10.259 0.129 -5.080 1.00 97.50 90 GLY A CA 1
ATOM 772 C C . GLY A 1 90 ? -11.238 -0.101 -3.930 1.00 97.50 90 GLY A C 1
ATOM 773 O O . GLY A 1 90 ? -12.375 -0.488 -4.185 1.00 97.50 90 GLY A O 1
ATOM 774 N N . CYS A 1 91 ? -10.832 0.116 -2.674 1.00 97.75 91 CYS A N 1
ATOM 775 C CA . CYS A 1 91 ? -11.676 -0.212 -1.521 1.00 97.75 91 CYS A CA 1
ATOM 776 C C . CYS A 1 91 ? -12.808 0.788 -1.266 1.00 97.75 91 CYS A C 1
ATOM 778 O O . CYS A 1 91 ? -13.723 0.486 -0.508 1.00 97.75 91 CYS A O 1
ATOM 780 N N . GLY A 1 92 ? -12.748 2.003 -1.824 1.00 95.50 92 GLY A N 1
ATOM 781 C CA . GLY A 1 92 ? -13.766 3.034 -1.575 1.00 95.50 92 GLY A CA 1
ATOM 782 C C . GLY A 1 92 ? -13.913 3.423 -0.094 1.00 95.50 92 GLY A C 1
ATOM 783 O O . GLY A 1 92 ? -14.955 3.923 0.330 1.00 95.50 92 GLY A O 1
ATOM 784 N N . GLY A 1 93 ? -12.882 3.176 0.718 1.00 96.56 93 GLY A N 1
ATOM 785 C CA . GLY A 1 93 ? -12.930 3.342 2.166 1.00 96.56 93 GLY A CA 1
ATOM 786 C C . GLY A 1 93 ? -13.696 2.245 2.905 1.00 96.56 93 GLY A C 1
ATOM 787 O O . GLY A 1 93 ? -14.029 2.457 4.068 1.00 96.56 93 GLY A O 1
ATOM 788 N N . ASP A 1 94 ? -13.976 1.101 2.286 1.00 98.12 94 ASP A N 1
ATOM 789 C CA . ASP A 1 94 ? -14.509 -0.101 2.932 1.00 98.12 94 ASP A CA 1
ATOM 790 C C . ASP A 1 94 ? -13.356 -0.993 3.430 1.00 98.12 94 ASP A C 1
ATOM 792 O O . ASP A 1 94 ? -12.470 -1.382 2.666 1.00 98.12 94 ASP A O 1
ATOM 796 N N . TRP A 1 95 ? -13.343 -1.297 4.731 1.00 98.50 95 TRP A N 1
ATOM 797 C CA . TRP A 1 95 ? -12.293 -2.119 5.340 1.00 98.50 95 TRP A CA 1
ATOM 798 C C . TRP A 1 95 ? -12.314 -3.566 4.835 1.00 98.50 95 TRP A C 1
ATOM 800 O O . TRP A 1 95 ? -11.264 -4.149 4.573 1.00 98.50 95 TRP A O 1
ATOM 810 N N . THR A 1 96 ? -13.499 -4.153 4.671 1.00 98.31 96 THR A N 1
ATOM 811 C CA . THR A 1 96 ? -13.649 -5.521 4.173 1.00 98.31 96 THR A CA 1
ATOM 812 C C . THR A 1 96 ? -13.149 -5.628 2.739 1.00 98.31 96 THR A C 1
ATOM 814 O O . THR A 1 96 ? -12.430 -6.575 2.418 1.00 98.31 96 THR A O 1
ATOM 817 N N . GLU A 1 97 ? -13.443 -4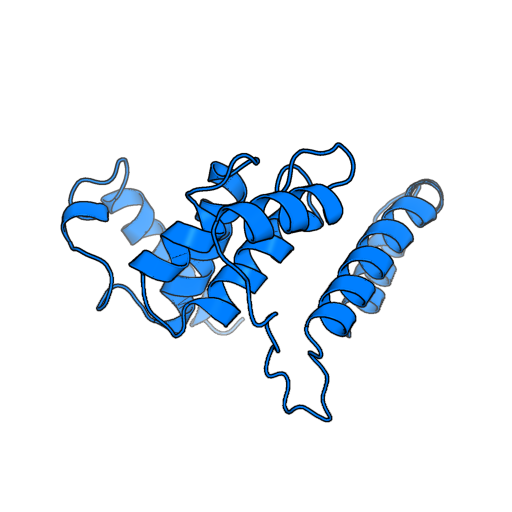.642 1.893 1.00 98.50 97 GLU A N 1
ATOM 818 C CA . GLU A 1 97 ? -12.938 -4.626 0.520 1.00 98.50 97 GLU A CA 1
ATOM 819 C C . GLU A 1 97 ? -11.415 -4.443 0.466 1.00 98.50 97 GLU A C 1
ATOM 821 O O . GLU A 1 97 ? -10.738 -5.114 -0.317 1.00 98.50 97 GLU A O 1
ATOM 826 N N . LEU A 1 98 ? -10.844 -3.614 1.349 1.00 98.75 98 LEU A N 1
ATOM 827 C CA . LEU A 1 98 ? -9.391 -3.517 1.498 1.00 98.75 98 LEU A CA 1
ATOM 828 C C . LEU A 1 98 ? -8.781 -4.886 1.838 1.00 98.75 98 LEU A C 1
ATOM 830 O O . LEU A 1 98 ? -7.808 -5.291 1.197 1.00 98.75 98 LEU A O 1
ATOM 834 N N . CYS A 1 99 ? -9.346 -5.615 2.807 1.00 98.62 99 CYS A N 1
ATOM 835 C CA . CYS A 1 99 ? -8.883 -6.955 3.175 1.00 98.62 99 CYS A CA 1
ATOM 836 C C . CYS A 1 99 ? -9.002 -7.940 2.000 1.00 98.62 99 CYS A C 1
ATOM 838 O O . CYS A 1 99 ? -8.038 -8.641 1.688 1.00 98.62 99 CYS A O 1
ATOM 840 N N . ASN A 1 100 ? -10.140 -7.950 1.298 1.00 98.56 100 ASN A N 1
ATOM 841 C CA . ASN A 1 100 ? -10.379 -8.821 0.142 1.00 98.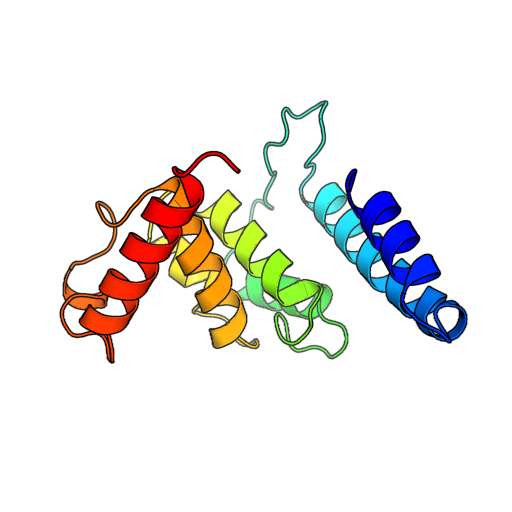56 100 ASN A CA 1
ATOM 842 C C . ASN A 1 100 ? -9.385 -8.596 -1.006 1.00 98.56 100 ASN A C 1
ATOM 844 O O . ASN A 1 100 ? -9.108 -9.522 -1.772 1.00 98.56 100 ASN A O 1
ATOM 848 N N . ARG A 1 101 ? -8.868 -7.373 -1.154 1.00 98.62 101 ARG A N 1
ATOM 849 C CA . ARG A 1 101 ? -7.873 -7.028 -2.179 1.00 98.62 101 ARG A CA 1
ATOM 850 C C . ARG A 1 101 ? -6.437 -7.250 -1.703 1.00 98.62 101 ARG A C 1
ATOM 852 O O . ARG A 1 101 ? -5.644 -7.830 -2.429 1.00 98.62 101 ARG A O 1
ATOM 859 N N . SER A 1 102 ? -6.100 -6.819 -0.488 1.00 98.62 102 SER A N 1
ATOM 860 C CA . SER A 1 102 ? -4.705 -6.756 -0.016 1.00 98.62 102 SER A CA 1
ATOM 861 C C . SER A 1 102 ? -4.271 -7.884 0.916 1.00 98.62 102 SER A C 1
ATOM 863 O O . SER A 1 102 ? -3.077 -8.139 1.011 1.00 98.62 102 SER A O 1
ATOM 865 N N . MET A 1 103 ? -5.196 -8.547 1.616 1.00 98.38 103 MET A N 1
ATOM 866 C CA . MET A 1 103 ? -4.885 -9.532 2.667 1.00 98.38 103 MET A CA 1
ATOM 867 C C . MET A 1 103 ? -5.303 -10.955 2.281 1.00 98.38 103 MET A C 1
ATOM 869 O O . MET A 1 103 ? -4.705 -11.927 2.743 1.00 98.38 103 MET A O 1
ATOM 873 N N . PHE A 1 104 ? -6.315 -11.095 1.422 1.00 97.94 104 PHE A N 1
ATOM 874 C CA . PHE A 1 104 ? -6.885 -12.384 1.026 1.00 97.94 104 PHE A CA 1
ATOM 875 C C . PHE A 1 104 ? -6.580 -12.706 -0.445 1.00 97.94 104 PHE A C 1
ATOM 877 O O . PHE A 1 104 ? -7.466 -12.725 -1.294 1.00 97.94 104 PHE A O 1
ATOM 884 N N . HIS A 1 105 ? -5.305 -12.963 -0.743 1.00 98.12 105 HIS A N 1
ATOM 885 C CA . HIS A 1 105 ? -4.830 -13.433 -2.052 1.00 98.12 105 HIS A CA 1
ATOM 886 C C . HIS A 1 105 ? -3.676 -14.440 -1.884 1.00 98.12 105 HIS A C 1
ATOM 888 O O . HIS A 1 105 ? -3.076 -14.532 -0.814 1.00 98.12 105 HIS A O 1
ATOM 894 N N . GLY A 1 106 ? -3.331 -15.190 -2.934 1.00 97.19 106 GLY A N 1
ATOM 895 C CA . GLY A 1 106 ? -2.347 -16.287 -2.913 1.00 97.19 106 GLY A CA 1
ATOM 896 C C . GLY A 1 106 ? -0.871 -15.862 -2.911 1.00 97.19 106 GLY A C 1
ATOM 897 O O . GLY A 1 106 ? 0.021 -16.690 -3.099 1.00 97.19 106 GLY A O 1
ATOM 898 N N . GLY A 1 107 ? -0.597 -14.570 -2.728 1.00 96.88 107 GLY A N 1
ATOM 899 C CA . GLY A 1 107 ? 0.740 -13.976 -2.784 1.00 96.88 107 GLY A CA 1
ATOM 900 C C . GLY A 1 107 ? 1.468 -13.952 -1.433 1.00 96.88 107 GLY A C 1
ATOM 901 O O . GLY A 1 107 ? 1.385 -14.879 -0.628 1.00 96.88 107 GLY A O 1
ATOM 902 N N . GLU A 1 108 ? 2.228 -12.887 -1.190 1.00 97.62 108 GLU A N 1
ATOM 903 C CA . GLU A 1 108 ? 2.783 -12.539 0.124 1.00 97.62 108 GLU A CA 1
ATOM 904 C C . GLU A 1 108 ? 1.851 -11.543 0.827 1.00 97.62 108 GLU A C 1
ATOM 906 O O . GLU A 1 108 ? 2.134 -10.350 0.943 1.00 97.62 108 GLU A O 1
ATOM 911 N N . SER A 1 109 ? 0.688 -12.046 1.246 1.00 97.62 109 SER A N 1
ATOM 912 C CA . SER A 1 109 ? -0.420 -11.210 1.712 1.00 97.62 109 SER A CA 1
ATOM 913 C C . SER A 1 109 ? -0.164 -10.496 3.044 1.00 97.62 109 SER A C 1
ATOM 915 O O . SER A 1 109 ? -0.773 -9.466 3.329 1.00 97.62 109 SER A O 1
ATOM 917 N N . ALA A 1 110 ? 0.763 -11.001 3.863 1.00 97.81 110 ALA A N 1
ATOM 918 C CA . ALA A 1 110 ? 1.155 -10.346 5.108 1.00 97.81 110 ALA A CA 1
ATOM 919 C C . ALA A 1 110 ? 1.827 -8.987 4.846 1.00 97.81 110 ALA A C 1
ATOM 921 O O . ALA A 1 110 ? 1.549 -8.010 5.544 1.00 97.81 110 ALA A O 1
ATOM 922 N N . ALA A 1 111 ? 2.685 -8.910 3.821 1.00 98.06 111 ALA A N 1
ATOM 923 C CA . ALA A 1 111 ? 3.397 -7.690 3.455 1.00 98.06 111 ALA A CA 1
ATOM 924 C C . ALA A 1 111 ? 2.453 -6.651 2.835 1.00 98.06 111 ALA A C 1
ATOM 926 O O . ALA A 1 111 ? 2.404 -5.506 3.287 1.00 98.06 111 ALA A O 1
ATOM 927 N N . THR A 1 112 ? 1.661 -7.057 1.841 1.00 98.75 112 THR A N 1
ATOM 928 C CA . THR A 1 112 ? 0.663 -6.194 1.190 1.00 98.75 112 THR A CA 1
ATOM 929 C C . THR A 1 112 ? -0.392 -5.715 2.183 1.00 98.75 112 THR A C 1
ATOM 931 O O . THR A 1 112 ? -0.686 -4.523 2.225 1.00 98.75 112 THR A O 1
ATOM 934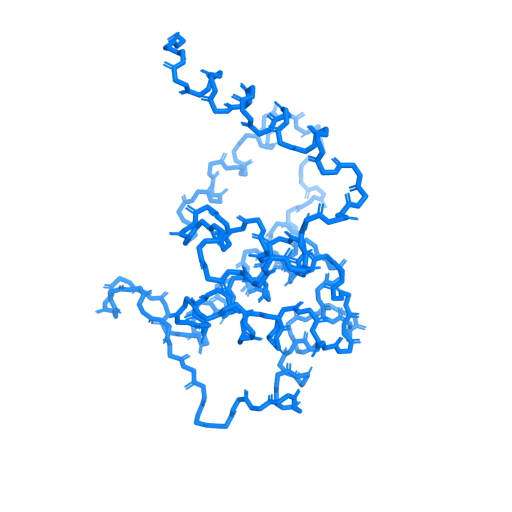 N N . GLY A 1 113 ? -0.901 -6.608 3.035 1.00 98.62 113 GLY A N 1
ATOM 935 C CA . GLY A 1 113 ? -1.874 -6.300 4.079 1.00 98.62 113 GLY A CA 1
ATOM 936 C C . GLY A 1 113 ? -1.357 -5.297 5.106 1.00 98.62 113 GLY A C 1
ATOM 937 O O . GLY A 1 113 ? -2.066 -4.359 5.465 1.00 98.62 113 GLY A O 1
ATOM 938 N N . SER A 1 114 ? -0.102 -5.448 5.535 1.00 98.50 114 SER A N 1
ATOM 939 C CA . SER A 1 114 ? 0.531 -4.541 6.500 1.00 98.50 114 SER A CA 1
ATOM 940 C C . SER A 1 114 ? 0.700 -3.127 5.931 1.00 98.50 114 SER A C 1
ATOM 942 O O . SER A 1 114 ? 0.381 -2.145 6.602 1.00 98.50 114 SER A O 1
ATOM 944 N N . ILE A 1 115 ? 1.143 -3.006 4.673 1.00 98.81 115 ILE A N 1
ATOM 945 C CA . ILE A 1 115 ? 1.262 -1.707 3.992 1.00 98.81 115 ILE A CA 1
ATOM 946 C C . ILE A 1 115 ? -0.132 -1.099 3.768 1.00 98.81 115 ILE A C 1
ATOM 948 O O . ILE A 1 115 ? -0.353 0.065 4.099 1.00 98.81 115 ILE A O 1
ATOM 952 N N . ALA A 1 116 ? -1.088 -1.885 3.263 1.00 98.81 116 ALA A N 1
ATOM 953 C CA . ALA A 1 116 ? -2.447 -1.426 2.976 1.00 98.81 116 ALA A CA 1
ATOM 954 C C . ALA A 1 116 ? -3.180 -0.960 4.240 1.00 98.81 116 ALA A C 1
ATOM 956 O O . ALA A 1 116 ? -3.790 0.106 4.232 1.00 98.81 116 ALA A O 1
ATOM 957 N N . GLY A 1 117 ? -3.081 -1.717 5.336 1.00 98.44 117 GLY A N 1
ATOM 958 C CA . GLY A 1 117 ? -3.689 -1.374 6.621 1.00 98.44 117 GLY A CA 1
ATOM 959 C C . GLY A 1 117 ? -3.125 -0.082 7.212 1.00 98.44 117 GLY A C 1
ATOM 960 O O . GLY A 1 117 ? -3.892 0.757 7.683 1.00 98.44 117 GLY A O 1
ATOM 961 N N . CYS A 1 118 ? -1.805 0.123 7.116 1.00 98.44 118 CYS A N 1
ATOM 962 C CA . CYS A 1 118 ? -1.163 1.376 7.519 1.00 98.44 118 CYS A CA 1
ATOM 963 C C . CYS A 1 118 ? -1.722 2.569 6.726 1.00 98.44 118 CYS A C 1
ATOM 965 O O . CYS A 1 118 ? -2.201 3.541 7.311 1.00 98.44 118 CYS A O 1
ATOM 967 N N . LEU A 1 119 ? -1.735 2.472 5.392 1.00 98.50 119 LEU A N 1
ATOM 968 C CA . LEU A 1 119 ? -2.236 3.545 4.529 1.00 98.50 119 LEU A CA 1
ATOM 969 C C . LEU A 1 119 ? -3.733 3.812 4.737 1.00 98.50 119 LEU A C 1
ATOM 971 O O . LEU A 1 119 ? -4.146 4.966 4.815 1.00 98.50 119 LEU A O 1
ATOM 975 N N . TYR A 1 120 ? -4.548 2.764 4.874 1.00 98.62 120 TYR A N 1
ATOM 976 C CA . TYR A 1 120 ? -5.977 2.900 5.149 1.00 98.62 120 TYR A CA 1
ATOM 977 C C . TYR A 1 120 ? -6.224 3.620 6.475 1.00 98.62 120 TYR A C 1
ATOM 979 O O . TYR A 1 120 ? -7.036 4.542 6.521 1.00 98.62 120 TYR A O 1
ATOM 987 N N . GLY A 1 121 ? -5.502 3.247 7.536 1.00 97.75 121 GLY A N 1
ATOM 988 C CA . GLY A 1 121 ? -5.610 3.895 8.842 1.00 97.75 121 GLY A CA 1
ATOM 989 C C . GLY A 1 121 ? -5.264 5.385 8.795 1.00 97.75 121 GLY A C 1
ATOM 990 O O . GLY A 1 121 ? -5.953 6.184 9.424 1.00 97.75 121 GLY A O 1
ATOM 991 N N . LEU A 1 122 ? -4.264 5.776 7.998 1.00 96.31 122 LEU A N 1
ATOM 992 C CA . LEU A 1 122 ? -3.913 7.186 7.788 1.00 96.31 122 LEU A CA 1
ATOM 993 C C . LEU A 1 122 ? -5.015 7.974 7.060 1.00 96.31 122 LEU A C 1
ATOM 995 O O . LEU A 1 122 ? -5.226 9.144 7.365 1.00 96.31 122 LEU A O 1
ATOM 999 N N . VAL A 1 123 ? -5.716 7.351 6.106 1.00 96.81 123 VAL A N 1
ATOM 1000 C CA . VAL A 1 123 ? -6.737 8.023 5.280 1.00 96.81 123 VAL A CA 1
ATOM 1001 C C . VAL A 1 123 ? -8.119 8.035 5.944 1.00 96.81 123 VAL A C 1
ATOM 1003 O O . VAL A 1 123 ? -8.832 9.034 5.867 1.00 96.81 123 VAL A O 1
ATOM 1006 N N . TYR A 1 124 ? -8.519 6.936 6.584 1.00 96.81 124 TYR A N 1
ATOM 1007 C CA . TYR A 1 124 ? -9.890 6.716 7.066 1.00 96.81 124 TYR A CA 1
ATOM 1008 C C . TYR A 1 124 ? -10.003 6.564 8.591 1.00 96.81 124 TYR A C 1
ATOM 1010 O O . TYR A 1 124 ? -11.116 6.530 9.131 1.00 96.81 124 TYR A O 1
ATOM 1018 N N . GLY A 1 125 ? -8.876 6.468 9.301 1.00 96.19 125 GLY A N 1
ATOM 1019 C CA . GLY A 1 125 ? -8.850 6.129 10.721 1.00 96.19 125 GLY A CA 1
ATOM 1020 C C . GLY A 1 125 ? -9.398 4.724 11.002 1.00 96.19 125 GLY A C 1
ATOM 1021 O O . GLY A 1 125 ? -9.500 3.875 10.119 1.00 96.19 125 GLY A O 1
ATOM 1022 N N . LEU A 1 126 ? -9.787 4.481 12.256 1.00 95.31 126 LEU A N 1
ATOM 1023 C CA . LEU A 1 126 ? -10.317 3.185 12.710 1.00 95.31 126 LEU A CA 1
ATOM 1024 C C . LEU A 1 126 ? -11.850 3.103 12.706 1.00 95.31 126 LEU A C 1
ATOM 1026 O O . LEU A 1 126 ? -12.409 2.051 12.994 1.00 95.31 126 LEU A O 1
ATOM 1030 N N . SER A 1 127 ? -12.549 4.197 12.386 1.00 94.69 127 SER A N 1
ATOM 1031 C CA . SER A 1 127 ? -14.013 4.298 12.537 1.00 94.69 127 SER A CA 1
ATOM 1032 C C . SER A 1 127 ? -14.803 3.245 11.747 1.00 94.69 127 SER A C 1
ATOM 1034 O O . SER A 1 127 ? -15.884 2.841 12.171 1.00 94.69 127 SER A O 1
ATOM 1036 N N . LYS A 1 128 ? -14.250 2.789 10.619 1.00 95.44 128 LYS A N 1
ATOM 1037 C CA . LYS A 1 128 ? -14.839 1.781 9.728 1.00 95.44 128 LYS A CA 1
ATOM 1038 C C . LYS A 1 128 ? -14.255 0.376 9.924 1.00 95.44 128 LYS A C 1
ATOM 1040 O O . LYS A 1 128 ? -14.663 -0.553 9.233 1.00 95.44 128 LYS A O 1
ATOM 1045 N N . VAL A 1 129 ? -13.313 0.212 10.853 1.00 97.56 129 VAL A N 1
ATOM 1046 C CA . VAL A 1 129 ? -12.681 -1.075 11.159 1.00 97.56 129 VAL A CA 1
ATOM 1047 C C . VAL A 1 129 ? -13.464 -1.755 12.289 1.00 97.56 129 VAL A C 1
ATOM 1049 O O . VAL A 1 129 ? -13.684 -1.137 13.335 1.00 97.56 129 VAL A O 1
ATOM 1052 N N . PRO A 1 130 ? -13.890 -3.023 12.140 1.00 96.88 130 PRO A N 1
ATOM 1053 C CA . PRO A 1 130 ? -14.564 -3.739 13.218 1.00 96.88 130 PRO A CA 1
ATOM 1054 C C . PRO A 1 130 ? -13.692 -3.811 14.478 1.00 96.88 130 PRO A C 1
ATOM 1056 O O . PRO A 1 130 ? -12.554 -4.270 14.415 1.00 96.88 130 PRO A O 1
ATOM 1059 N N . LYS A 1 131 ? -14.237 -3.422 15.640 1.00 96.31 131 LYS A N 1
ATOM 1060 C CA . LYS A 1 131 ? -13.495 -3.390 16.920 1.00 96.31 131 LYS A CA 1
ATOM 1061 C C . LYS A 1 131 ? -12.784 -4.703 17.246 1.00 96.31 131 LYS A C 1
ATOM 1063 O O . LYS A 1 131 ? -11.632 -4.686 17.667 1.00 96.31 131 LYS A O 1
ATOM 1068 N N . GLY A 1 132 ? -13.440 -5.832 16.974 1.00 96.69 132 GLY A N 1
ATOM 1069 C CA . GLY A 1 132 ? -12.880 -7.168 17.195 1.00 96.69 132 GLY A CA 1
ATOM 1070 C C . GLY A 1 132 ? -11.588 -7.461 16.423 1.00 96.69 132 GLY A C 1
ATOM 1071 O O . GLY A 1 132 ? -10.878 -8.386 16.788 1.00 96.69 132 GLY A O 1
ATOM 1072 N N . MET A 1 133 ? -11.256 -6.678 15.390 1.00 94.88 133 MET A N 1
ATOM 1073 C CA . MET A 1 133 ? -10.036 -6.862 14.594 1.00 94.88 133 MET A CA 1
ATOM 1074 C C . MET A 1 133 ? -8.796 -6.213 15.216 1.00 94.88 133 MET A C 1
ATOM 1076 O O . MET A 1 133 ? -7.684 -6.564 14.834 1.00 94.88 133 MET A O 1
ATOM 1080 N N . TYR A 1 134 ? -8.959 -5.269 16.148 1.00 95.12 134 TYR A N 1
ATOM 1081 C CA . TYR A 1 134 ? -7.824 -4.543 16.730 1.00 95.1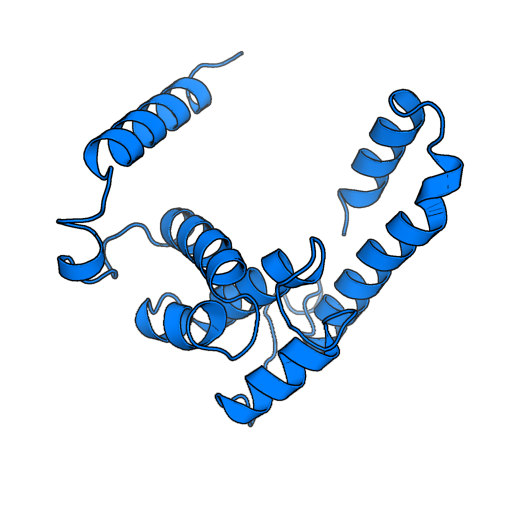2 134 TYR A CA 1
ATOM 1082 C C . TYR A 1 134 ? -7.854 -4.446 18.258 1.00 95.12 134 TYR A C 1
ATOM 1084 O O . TYR A 1 134 ? -6.819 -4.180 18.864 1.00 95.12 134 TYR A O 1
ATOM 1092 N N . GLN A 1 135 ? -9.007 -4.664 18.901 1.00 96.44 135 GLN A N 1
ATOM 1093 C CA . GLN A 1 135 ? -9.142 -4.486 20.348 1.00 96.44 135 GLN A CA 1
ATOM 1094 C C . GLN A 1 135 ? -8.221 -5.422 21.152 1.00 96.44 135 GLN A C 1
ATOM 1096 O O . GLN A 1 135 ? -7.679 -4.991 22.159 1.00 96.44 135 GLN A O 1
ATOM 1101 N N . ASP A 1 136 ? -7.982 -6.648 20.687 1.00 97.25 136 ASP A N 1
ATOM 1102 C CA . ASP A 1 136 ? -7.152 -7.644 21.383 1.00 97.25 136 ASP A CA 1
ATOM 1103 C C . ASP A 1 136 ? -5.874 -7.960 20.583 1.00 97.25 136 ASP A C 1
ATOM 1105 O O . ASP A 1 136 ? -5.297 -9.040 20.704 1.00 97.25 136 ASP A O 1
ATOM 1109 N N . LEU A 1 137 ? -5.449 -7.028 19.718 1.00 97.12 137 LEU A N 1
ATOM 1110 C CA . LEU A 1 137 ? -4.270 -7.202 18.875 1.00 97.12 137 LEU A CA 1
ATOM 1111 C C . LEU A 1 137 ? -3.011 -7.357 19.737 1.00 97.12 137 LEU A C 1
ATOM 1113 O O . LEU A 1 137 ? -2.786 -6.606 20.691 1.00 97.12 137 LEU A O 1
ATOM 1117 N N . GLU A 1 138 ? -2.151 -8.302 19.364 1.00 98.00 138 GLU A N 1
ATOM 1118 C CA . GLU A 1 138 ? -0.842 -8.442 19.989 1.00 98.00 138 GLU A CA 1
ATOM 1119 C C . GLU A 1 138 ? -0.080 -7.105 19.924 1.00 98.00 138 GLU A C 1
ATOM 1121 O O . GLU A 1 138 ? 0.010 -6.471 18.875 1.00 98.00 138 GLU A O 1
ATOM 1126 N N . GLN A 1 139 ? 0.462 -6.665 21.064 1.00 97.88 139 GLN A N 1
ATOM 1127 C CA . GLN A 1 139 ? 1.183 -5.393 21.202 1.00 97.88 139 GLN A CA 1
ATOM 1128 C C . GLN A 1 139 ? 0.353 -4.124 20.915 1.00 97.88 139 GLN A C 1
ATOM 1130 O O . GLN A 1 139 ? 0.954 -3.067 20.715 1.00 97.88 139 GLN A O 1
ATOM 1135 N N . ARG A 1 140 ? -0.990 -4.172 20.959 1.00 97.19 140 ARG A N 1
ATOM 1136 C CA . ARG A 1 140 ? -1.860 -3.001 20.710 1.00 97.19 140 ARG A CA 1
ATOM 1137 C C . ARG A 1 140 ? -1.402 -1.742 21.451 1.00 97.19 140 ARG A C 1
ATOM 1139 O O . ARG A 1 140 ? -1.125 -0.734 20.814 1.00 97.19 140 ARG A O 1
ATOM 1146 N N . GLU A 1 141 ? -1.235 -1.826 22.770 1.00 98.19 141 GLU A N 1
ATOM 1147 C CA . GLU A 1 141 ? -0.837 -0.678 23.602 1.00 98.19 141 GLU A CA 1
ATOM 1148 C C . GLU A 1 141 ? 0.527 -0.103 23.193 1.00 98.19 141 GLU A C 1
ATOM 1150 O O . GLU A 1 141 ? 0.734 1.109 23.190 1.00 98.19 141 GLU A O 1
ATOM 1155 N N . ARG A 1 142 ? 1.468 -0.968 22.792 1.00 98.44 142 ARG A N 1
ATOM 1156 C CA . ARG A 1 142 ? 2.785 -0.539 22.308 1.00 98.44 142 ARG A CA 1
ATOM 1157 C C . ARG A 1 142 ? 2.676 0.168 20.957 1.00 98.44 142 ARG A C 1
ATOM 1159 O O . ARG A 1 142 ? 3.369 1.160 20.748 1.00 98.44 142 ARG A O 1
ATOM 1166 N N . LEU A 1 143 ? 1.844 -0.339 20.047 1.00 98.00 143 LEU A N 1
ATOM 1167 C CA . LEU A 1 143 ? 1.601 0.277 18.740 1.00 98.00 143 LEU A CA 1
ATOM 1168 C C . LEU A 1 143 ? 0.927 1.646 18.893 1.00 98.00 143 LEU A C 1
ATOM 1170 O O . LEU A 1 143 ? 1.378 2.606 18.273 1.00 98.00 143 LEU A O 1
ATOM 1174 N N . GLU A 1 144 ? -0.083 1.751 19.761 1.00 97.62 144 GLU A N 1
ATOM 1175 C CA . GLU A 1 144 ? -0.764 3.008 20.102 1.00 97.62 144 GLU A CA 1
ATOM 1176 C C . GLU A 1 144 ? 0.231 4.028 20.676 1.00 97.62 144 GLU A C 1
ATOM 1178 O O . GLU A 1 144 ? 0.362 5.132 20.145 1.00 97.62 144 GLU A O 1
ATOM 1183 N N . TYR A 1 145 ? 1.032 3.622 21.668 1.00 98.31 145 TYR A N 1
ATOM 1184 C CA . TYR A 1 145 ? 2.075 4.467 22.253 1.00 98.31 145 TYR A CA 1
ATOM 1185 C C . TYR A 1 145 ? 3.084 4.965 21.208 1.00 98.31 145 TYR A C 1
ATOM 1187 O O . TYR A 1 145 ? 3.425 6.149 21.175 1.00 98.31 145 TYR A O 1
ATOM 1195 N N . LEU A 1 146 ? 3.589 4.087 20.337 1.00 98.12 146 LEU A N 1
ATOM 1196 C CA . LEU A 1 146 ? 4.534 4.484 19.288 1.00 98.12 146 LEU A CA 1
ATOM 1197 C C . LEU A 1 146 ? 3.888 5.444 18.279 1.00 98.12 146 LEU A C 1
ATOM 1199 O O . LEU A 1 146 ? 4.523 6.427 17.898 1.00 98.12 146 LEU A O 1
ATOM 1203 N N . GLY A 1 147 ? 2.634 5.196 17.893 1.00 96.19 147 GLY A N 1
ATOM 1204 C CA . GLY A 1 147 ? 1.868 6.068 17.004 1.00 96.19 147 GLY A CA 1
ATOM 1205 C C . GLY A 1 147 ? 1.694 7.478 17.571 1.00 96.19 147 GLY A C 1
ATOM 1206 O O . GLY A 1 147 ? 1.981 8.456 16.882 1.00 96.19 147 GLY A O 1
ATOM 1207 N N . GLU A 1 148 ? 1.320 7.597 18.846 1.00 97.06 148 GLU A N 1
ATOM 1208 C CA . GLU A 1 148 ? 1.189 8.891 19.528 1.00 97.06 148 GLU A CA 1
ATOM 1209 C C . GLU A 1 148 ? 2.518 9.654 19.609 1.00 97.06 148 GLU A C 1
ATOM 1211 O O . GLU A 1 148 ? 2.554 10.871 19.414 1.00 97.06 148 GLU A O 1
ATOM 1216 N N . ASN A 1 149 ? 3.628 8.9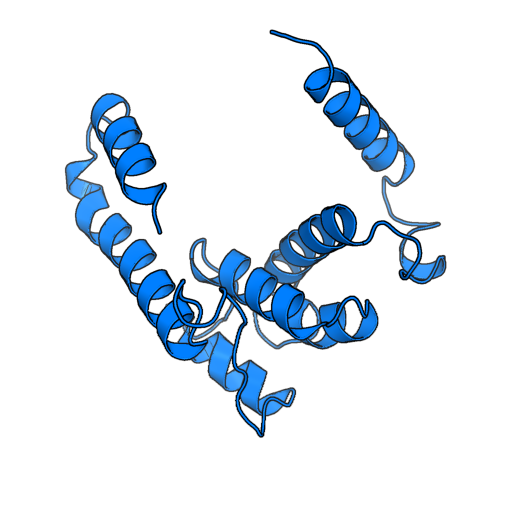58 19.876 1.00 97.69 149 ASN A N 1
ATOM 1217 C CA . ASN A 1 149 ? 4.949 9.590 19.908 1.00 97.69 149 ASN A CA 1
ATOM 1218 C C . ASN A 1 149 ? 5.394 10.063 18.519 1.00 97.69 149 ASN A C 1
ATOM 1220 O O . ASN A 1 149 ? 5.916 11.170 18.404 1.00 97.69 149 ASN A O 1
ATOM 1224 N N . LEU A 1 150 ? 5.170 9.264 17.470 1.00 96.62 150 LEU A N 1
ATOM 1225 C CA . LEU A 1 150 ? 5.456 9.671 16.091 1.00 96.62 150 LEU A CA 1
ATOM 1226 C C . LEU A 1 150 ? 4.632 10.898 15.692 1.00 96.62 150 LEU A C 1
ATOM 1228 O O . LEU A 1 150 ? 5.180 11.834 15.112 1.00 96.62 150 LEU A O 1
ATOM 1232 N N . TYR A 1 151 ? 3.346 10.926 16.053 1.00 95.00 151 TYR A N 1
ATOM 1233 C CA . TYR A 1 151 ? 2.485 12.081 15.815 1.00 95.00 151 TYR A CA 1
ATOM 1234 C C . TYR A 1 151 ? 3.013 13.330 16.529 1.00 95.00 151 TYR A C 1
ATOM 1236 O O . TYR A 1 151 ? 3.181 14.368 15.894 1.00 95.00 151 TYR A O 1
ATOM 1244 N N . ARG A 1 152 ? 3.366 13.225 17.816 1.00 96.38 152 ARG A N 1
ATOM 1245 C CA . ARG A 1 152 ? 3.929 14.349 18.581 1.00 96.38 152 ARG A CA 1
ATOM 1246 C C . ARG A 1 152 ? 5.201 14.900 17.937 1.00 96.38 152 ARG A C 1
ATOM 1248 O O . ARG A 1 152 ? 5.272 16.096 17.688 1.00 96.38 152 ARG A O 1
ATOM 1255 N N . LEU A 1 153 ? 6.145 14.024 17.586 1.00 96.31 153 LEU A N 1
ATOM 1256 C CA . LEU A 1 153 ? 7.392 14.411 16.916 1.00 96.31 153 LEU A CA 1
ATOM 1257 C C . LEU A 1 153 ? 7.157 15.064 15.549 1.00 96.31 153 LEU A C 1
ATOM 1259 O O . LEU A 1 153 ? 7.957 15.889 15.129 1.00 96.31 153 LEU A O 1
ATOM 1263 N N . SER A 1 154 ? 6.084 14.697 14.841 1.00 93.81 154 SER A N 1
ATOM 1264 C CA . SER A 1 154 ? 5.737 15.325 13.558 1.00 93.81 154 SER A CA 1
ATOM 1265 C C . SER A 1 154 ? 5.151 16.735 13.700 1.00 93.81 154 SER A C 1
ATOM 1267 O O . SER A 1 154 ? 5.184 17.498 12.739 1.00 93.81 154 SER A O 1
ATOM 1269 N N . MET A 1 155 ? 4.628 17.071 14.885 1.00 93.44 155 MET A N 1
ATOM 1270 C CA . MET A 1 155 ? 4.052 18.381 15.210 1.00 93.44 155 MET A CA 1
ATOM 1271 C C . MET A 1 155 ? 5.067 19.341 15.843 1.00 93.44 155 MET A C 1
ATOM 1273 O O . MET A 1 155 ? 4.804 20.537 15.937 1.00 93.44 155 MET A O 1
ATOM 1277 N N . GLU A 1 156 ? 6.207 18.827 16.301 1.00 90.94 156 GLU A N 1
ATOM 1278 C CA . GLU A 1 156 ? 7.328 19.637 16.764 1.00 90.94 156 GLU A CA 1
ATOM 1279 C C . GLU A 1 156 ? 8.039 20.229 15.533 1.00 90.94 156 GLU A C 1
ATOM 1281 O O . GLU A 1 156 ? 8.581 19.495 14.704 1.00 90.94 156 GLU A O 1
ATOM 1286 N N . GLU A 1 157 ? 8.010 21.559 15.374 1.00 70.12 157 GLU A N 1
ATOM 1287 C CA . GLU A 1 157 ? 8.822 22.241 14.357 1.00 70.12 157 GLU A CA 1
ATOM 1288 C C . GLU A 1 157 ? 10.307 21.911 14.583 1.00 70.12 157 GLU A C 1
ATOM 1290 O O . GLU A 1 157 ? 10.802 21.968 15.713 1.00 70.12 157 GLU A O 1
ATOM 1295 N N . LYS A 1 158 ? 11.012 21.553 13.505 1.00 60.00 158 LYS A N 1
ATOM 1296 C CA . LYS A 1 158 ? 12.472 21.401 13.499 1.00 60.00 158 LYS A CA 1
ATOM 1297 C C . LYS A 1 158 ? 13.160 22.688 13.085 1.00 60.00 158 LYS A C 1
ATOM 1299 O O . LYS A 1 158 ? 12.692 23.293 12.095 1.00 60.00 158 LYS A O 1
#

Radius of gyration: 17.75 Å; chains: 1; bounding box: 45×38×41 Å

Sequence (158 aa):
MKVVPMAEEYCKKTIRHMAEYQEHWFYFEAKWQFYLEEREINEENQNKAVFPDNYDAEEREKTYRRWSSEGRGGRRGHDAPMIAYDALLGCGGDWTELCNRSMFHGGESAATGSIAGCLYGLVYGLSKVPKGMYQDLEQRERLEYLGENLYRLSMEEK

Foldseek 3Di:
DVCLVVVLVVCVVPPPPCVVCVVVSVVLVVLVVVLCVQQVQDVVVVRQGDDDPDDAQVNLLVVQLVSDPHSAGLPDPRRLLSQLVVQLNPCPLAPVSSCRRQQPHRHPSVSNVVNNVVVSCVVNNCPNPPCVVQVPDVCNVVVVVVVVVVVVVVPDDD

InterPro domains:
  IPR005502 ADP-ribosylation/Crystallin J1 [PF03747] (6-131)
  IPR036705 ADP-ribosylation/Crystallin J1 superfamily [G3DSA:1.10.4080.10] (1-158)
  IPR036705 ADP-ribosylation/Crystallin J1 superfamily [SSF101478] (18-155)
  IPR050792 ADP-ribosylglycohydrolase-like [PTHR16222] (1-157)

Organism: Bambusicola thoracicus (NCBI:txid9083)

Secondary structure (DSSP, 8-state):
-TTHHHHHHHHHHH-TTGGGGHHHHHHHHHHHHHHHHHTT-STTTTTPPP--S---HHHHHHHHHHHSSSS-TT-STTHHHHHHHHHHHHSTT-HHHHHHHHTSSSS-HHHHHHHHHHHHHHHH-STTS-GGGTTT-TTHHHHHHHHHHHHHHHHS--

pLDDT: mean 94.71, std 5.77, range [60.0, 98.81]